Protein AF-A0A427FKW1-F1 (afdb_monomer_lite)

Sequence (69 aa):
MAKMETIDWNEISRRGLLVRINREIMHPLGLAVCRDPETGMSAGAIVSDDGAWVYPDDVIAQPCARGQK

pLDDT: mean 84.6, std 16.81, range [33.78, 97.19]

Structure (mmCIF, N/CA/C/O backbone):
data_AF-A0A427FKW1-F1
#
_entry.id   AF-A0A427FKW1-F1
#
loop_
_atom_site.group_PDB
_atom_site.id
_atom_site.type_symbol
_atom_site.label_atom_id
_atom_site.label_alt_id
_atom_site.label_comp_id
_atom_site.label_asym_id
_atom_site.label_entity_id
_atom_site.label_seq_id
_atom_site.pdbx_PDB_ins_code
_atom_site.Cartn_x
_atom_site.Cartn_y
_atom_site.Cartn_z
_atom_site.occupancy
_atom_site.B_iso_or_equiv
_atom_site.auth_seq_id
_atom_site.auth_comp_id
_atom_site.auth_asym_id
_atom_site.auth_atom_id
_atom_site.pdbx_PDB_model_num
ATOM 1 N N . MET A 1 1 ? 35.448 -3.196 -9.551 1.00 58.50 1 MET A N 1
ATOM 2 C CA . MET A 1 1 ? 34.275 -2.923 -8.692 1.00 58.50 1 MET A CA 1
ATOM 3 C C . MET A 1 1 ? 33.071 -3.577 -9.344 1.00 58.50 1 MET A C 1
ATOM 5 O O . MET A 1 1 ? 32.947 -3.456 -10.557 1.00 58.50 1 MET A O 1
ATOM 9 N N . ALA A 1 2 ? 32.247 -4.317 -8.599 1.00 75.56 2 ALA A N 1
ATOM 10 C CA . ALA A 1 2 ? 31.016 -4.874 -9.160 1.00 75.56 2 ALA A CA 1
ATOM 11 C C . ALA A 1 2 ? 30.074 -3.725 -9.563 1.00 75.56 2 ALA A C 1
ATOM 13 O O . ALA A 1 2 ? 29.946 -2.746 -8.827 1.00 75.56 2 ALA A O 1
ATOM 14 N N . LYS A 1 3 ? 29.458 -3.822 -10.744 1.00 77.25 3 LYS A N 1
ATOM 15 C CA . LYS A 1 3 ? 28.464 -2.852 -11.215 1.00 77.25 3 LYS A CA 1
ATOM 16 C C . LYS A 1 3 ? 27.210 -2.997 -10.351 1.00 77.25 3 LYS A C 1
ATOM 18 O O . LYS A 1 3 ? 26.661 -4.090 -10.277 1.00 77.25 3 LYS A O 1
ATOM 23 N N . MET A 1 4 ? 26.782 -1.919 -9.697 1.00 87.69 4 MET A N 1
ATOM 24 C CA . MET A 1 4 ? 25.509 -1.915 -8.976 1.00 87.69 4 MET A CA 1
ATOM 25 C C . MET A 1 4 ? 24.354 -1.798 -9.969 1.00 87.69 4 MET A C 1
ATOM 27 O O . MET A 1 4 ? 24.393 -0.972 -10.883 1.00 87.69 4 MET A O 1
ATOM 31 N N . GLU A 1 5 ? 23.352 -2.653 -9.797 1.00 91.31 5 GLU A N 1
ATOM 32 C CA . GLU A 1 5 ? 22.093 -2.600 -10.530 1.00 91.31 5 GLU A CA 1
ATOM 33 C C . GLU A 1 5 ? 21.077 -1.788 -9.722 1.00 91.31 5 GLU A C 1
ATOM 35 O O . GLU A 1 5 ? 20.899 -2.018 -8.525 1.00 91.31 5 GLU A O 1
ATOM 40 N N . THR A 1 6 ? 20.416 -0.841 -10.386 1.00 94.25 6 THR A N 1
ATOM 41 C CA . THR A 1 6 ? 19.324 -0.052 -9.810 1.00 94.25 6 THR A CA 1
ATOM 42 C C . THR A 1 6 ? 18.012 -0.542 -10.403 1.00 94.25 6 THR A C 1
ATOM 44 O O . THR A 1 6 ? 17.896 -0.660 -11.620 1.00 94.25 6 THR A O 1
ATOM 47 N N . ILE A 1 7 ? 17.020 -0.778 -9.549 1.00 94.56 7 ILE A N 1
ATOM 48 C CA . ILE A 1 7 ? 15.640 -1.080 -9.940 1.00 94.56 7 ILE A CA 1
ATOM 49 C C . ILE A 1 7 ? 14.717 0.039 -9.465 1.00 94.56 7 ILE A C 1
ATOM 51 O O . ILE A 1 7 ? 15.007 0.711 -8.473 1.00 94.56 7 ILE A O 1
ATOM 55 N N . ASP A 1 8 ? 13.628 0.265 -10.194 1.00 92.88 8 ASP A N 1
ATOM 56 C CA . ASP A 1 8 ? 12.694 1.346 -9.897 1.00 92.88 8 ASP A CA 1
ATOM 57 C C . ASP A 1 8 ? 11.638 0.957 -8.846 1.0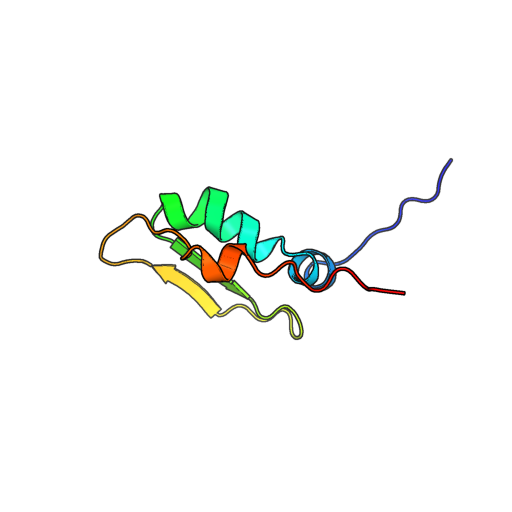0 92.88 8 ASP A C 1
ATOM 59 O O . ASP A 1 8 ? 11.558 -0.179 -8.367 1.00 92.88 8 ASP A O 1
ATOM 63 N N . TRP A 1 9 ? 10.804 1.937 -8.494 1.00 92.31 9 TRP A N 1
ATOM 64 C CA . TRP A 1 9 ? 9.713 1.775 -7.537 1.00 92.31 9 TRP A CA 1
ATOM 65 C C . TRP A 1 9 ? 8.655 0.755 -7.974 1.00 92.31 9 TRP A C 1
ATOM 67 O O . TRP A 1 9 ? 8.034 0.126 -7.115 1.00 92.31 9 TRP A O 1
ATOM 77 N N . ASN A 1 10 ? 8.428 0.575 -9.275 1.00 92.94 10 ASN A N 1
ATOM 78 C CA . ASN A 1 10 ? 7.449 -0.380 -9.797 1.00 92.94 10 ASN A CA 1
ATOM 79 C C . ASN A 1 10 ? 7.969 -1.804 -9.640 1.00 92.94 10 ASN A C 1
ATOM 81 O O . ASN A 1 10 ? 7.249 -2.669 -9.149 1.00 92.94 10 ASN A O 1
ATOM 85 N N . GLU A 1 11 ? 9.241 -2.028 -9.952 1.00 93.88 11 GLU A N 1
ATOM 86 C CA . GLU A 1 11 ? 9.879 -3.328 -9.801 1.00 93.88 11 GLU A CA 1
ATOM 87 C C . GLU A 1 11 ? 9.916 -3.780 -8.336 1.00 93.88 11 GLU A C 1
ATOM 89 O O . GLU A 1 11 ? 9.507 -4.896 -8.015 1.00 93.88 11 GLU A O 1
ATOM 94 N N . ILE A 1 12 ? 10.303 -2.906 -7.403 1.00 94.00 12 ILE A N 1
ATOM 95 C CA . ILE A 1 12 ? 10.245 -3.257 -5.973 1.00 94.00 12 ILE A CA 1
ATOM 96 C C . ILE A 1 12 ? 8.804 -3.418 -5.467 1.00 94.00 12 ILE A C 1
ATOM 98 O O . ILE A 1 12 ? 8.561 -4.248 -4.590 1.00 94.00 12 ILE A O 1
ATOM 102 N N . SER A 1 13 ? 7.829 -2.699 -6.040 1.00 91.62 13 SER A N 1
ATOM 103 C CA . SER A 1 13 ? 6.405 -2.899 -5.726 1.00 91.62 13 SER A CA 1
ATOM 104 C C . SER A 1 13 ? 5.921 -4.279 -6.181 1.00 91.62 13 SER A C 1
ATOM 106 O O . SER A 1 13 ? 5.308 -4.986 -5.383 1.00 91.62 13 SER A O 1
ATOM 108 N N . ARG A 1 14 ? 6.266 -4.707 -7.406 1.00 90.12 14 ARG A N 1
ATOM 109 C CA . ARG A 1 14 ? 5.974 -6.056 -7.934 1.00 90.12 14 ARG A CA 1
ATOM 110 C C . ARG A 1 14 ? 6.590 -7.166 -7.084 1.00 90.12 14 ARG A C 1
ATOM 112 O O . ARG A 1 14 ? 5.972 -8.207 -6.878 1.00 90.12 14 ARG A O 1
ATOM 119 N N . ARG A 1 15 ? 7.774 -6.921 -6.516 1.00 92.81 15 ARG A N 1
ATOM 120 C CA . ARG A 1 15 ? 8.440 -7.832 -5.565 1.00 92.81 15 ARG A CA 1
ATOM 121 C C . ARG A 1 15 ? 7.782 -7.882 -4.178 1.00 92.81 15 ARG A C 1
ATOM 123 O O . ARG A 1 15 ? 8.268 -8.600 -3.309 1.00 92.81 15 ARG A O 1
ATOM 130 N N . GLY A 1 16 ? 6.695 -7.142 -3.957 1.00 90.75 16 GLY A N 1
ATOM 131 C CA . GLY A 1 16 ? 5.908 -7.183 -2.723 1.00 90.75 16 GLY A CA 1
ATOM 132 C C . GLY A 1 16 ? 6.291 -6.131 -1.680 1.00 90.75 16 GLY A C 1
ATOM 133 O O . GLY A 1 16 ? 5.837 -6.227 -0.540 1.00 90.75 16 GLY A O 1
ATOM 134 N N . LEU A 1 17 ? 7.091 -5.113 -2.032 1.00 92.50 17 LEU A N 1
ATOM 135 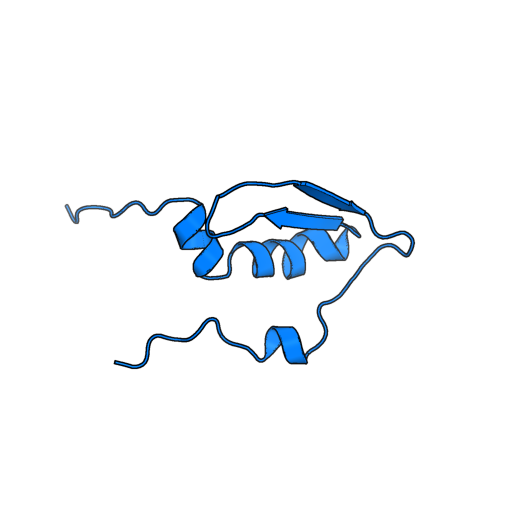C CA . LEU A 1 17 ? 7.479 -4.064 -1.081 1.00 92.50 17 LEU A CA 1
ATOM 136 C C . LEU A 1 17 ? 6.260 -3.366 -0.466 1.00 92.50 17 LEU A C 1
ATOM 138 O O . LEU A 1 17 ? 6.213 -3.179 0.747 1.00 92.50 17 LEU A O 1
ATOM 142 N N . LEU A 1 18 ? 5.268 -3.009 -1.287 1.00 92.31 18 LEU A N 1
ATOM 143 C CA . LEU A 1 18 ? 4.090 -2.276 -0.821 1.00 92.31 18 LEU A CA 1
ATOM 144 C C . LEU A 1 18 ? 3.268 -3.095 0.183 1.00 92.31 18 LEU A C 1
ATOM 146 O O . LEU A 1 18 ? 2.879 -2.575 1.224 1.00 92.31 18 LEU A O 1
ATOM 150 N N . VAL A 1 19 ? 3.080 -4.392 -0.089 1.00 91.12 19 VAL A N 1
ATOM 151 C CA . VAL A 1 19 ? 2.403 -5.328 0.824 1.00 91.12 19 VAL A CA 1
ATOM 152 C C . VAL A 1 19 ? 3.124 -5.368 2.167 1.00 91.12 19 VAL A C 1
ATOM 154 O O . VAL A 1 19 ? 2.490 -5.344 3.220 1.00 91.12 19 VAL A O 1
ATOM 157 N N . ARG A 1 20 ? 4.459 -5.379 2.141 1.00 93.94 20 ARG A N 1
ATOM 158 C CA . ARG A 1 20 ? 5.267 -5.435 3.356 1.00 93.94 20 ARG A CA 1
ATOM 159 C C . ARG A 1 20 ? 5.231 -4.133 4.152 1.00 93.94 20 ARG A C 1
ATOM 161 O O . ARG A 1 20 ? 5.056 -4.194 5.363 1.00 93.94 20 ARG A O 1
ATOM 168 N N . ILE A 1 21 ? 5.315 -2.981 3.484 1.00 95.00 21 ILE A N 1
ATOM 169 C CA . ILE A 1 21 ? 5.136 -1.660 4.110 1.00 95.00 21 ILE A CA 1
ATOM 170 C C . ILE A 1 21 ? 3.761 -1.574 4.769 1.00 95.00 21 ILE A C 1
ATOM 172 O O . ILE A 1 21 ? 3.658 -1.186 5.932 1.00 95.00 21 ILE A O 1
ATOM 176 N N . ASN A 1 22 ? 2.712 -1.977 4.052 1.00 95.19 22 ASN A N 1
ATOM 177 C CA . ASN A 1 22 ? 1.362 -1.950 4.589 1.00 95.19 22 ASN A CA 1
ATOM 178 C C . ASN A 1 22 ? 1.236 -2.859 5.810 1.00 95.19 22 ASN A C 1
ATOM 180 O O . ASN A 1 22 ? 0.833 -2.395 6.869 1.00 95.19 22 ASN A O 1
ATOM 184 N N . ARG A 1 23 ? 1.684 -4.115 5.718 1.00 94.50 23 ARG A N 1
ATOM 185 C CA . ARG A 1 23 ? 1.607 -5.070 6.829 1.00 94.50 23 ARG A CA 1
ATOM 186 C C . ARG A 1 23 ? 2.407 -4.645 8.061 1.00 94.50 23 ARG A C 1
ATOM 188 O O . ARG A 1 23 ? 1.916 -4.794 9.172 1.00 94.50 23 ARG A O 1
ATOM 195 N N . GLU A 1 24 ? 3.649 -4.210 7.876 1.00 95.19 24 GLU A N 1
ATOM 196 C CA . GLU A 1 24 ? 4.600 -4.040 8.983 1.00 95.19 24 GLU A CA 1
ATOM 197 C C . GLU A 1 24 ? 4.586 -2.627 9.574 1.00 95.19 24 GLU A C 1
ATOM 199 O O . GLU A 1 24 ? 4.929 -2.466 10.741 1.00 95.19 24 GLU A O 1
ATOM 204 N N . ILE A 1 25 ? 4.190 -1.614 8.796 1.00 96.19 25 ILE A N 1
ATOM 205 C CA . ILE A 1 25 ? 4.270 -0.206 9.208 1.00 96.19 25 ILE A CA 1
ATOM 206 C C . ILE A 1 25 ? 2.892 0.446 9.206 1.00 96.19 25 ILE A C 1
ATOM 208 O O . ILE A 1 25 ? 2.490 1.018 10.214 1.00 96.19 25 ILE A O 1
ATOM 212 N N . MET A 1 26 ? 2.160 0.377 8.093 1.00 97.19 26 MET A N 1
ATOM 213 C CA . MET A 1 26 ? 0.965 1.210 7.927 1.00 97.19 26 MET A CA 1
ATOM 214 C C . MET A 1 26 ? -0.241 0.659 8.685 1.00 97.19 26 MET A C 1
ATOM 216 O O . MET A 1 26 ? -0.902 1.403 9.405 1.00 97.19 26 MET A O 1
ATOM 220 N N . HIS A 1 27 ? -0.518 -0.639 8.578 1.00 96.62 27 HIS A N 1
ATOM 221 C CA . HIS A 1 27 ? -1.692 -1.221 9.212 1.00 96.62 27 HIS A CA 1
ATOM 222 C C . HIS A 1 27 ? -1.666 -1.159 10.741 1.00 96.62 27 HIS A C 1
ATOM 224 O O . HIS A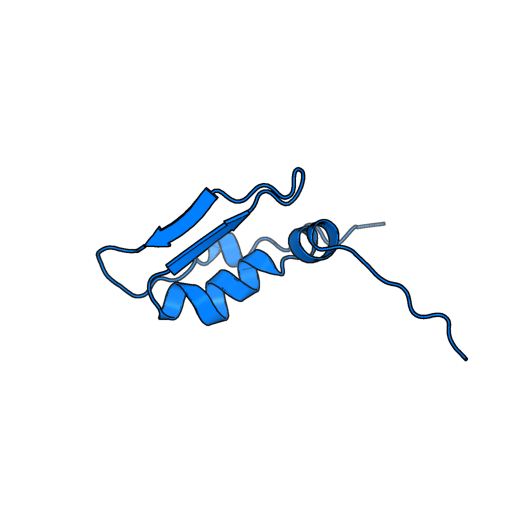 1 27 ? -2.722 -0.889 11.306 1.00 96.62 27 HIS A O 1
ATOM 230 N N . PRO A 1 28 ? -0.518 -1.307 11.437 1.00 96.56 28 PRO A N 1
ATOM 231 C CA . PRO A 1 28 ? -0.437 -1.014 12.869 1.00 96.56 28 PRO A CA 1
ATOM 232 C C . PRO A 1 28 ? -0.858 0.415 13.245 1.00 96.56 28 PRO A C 1
ATOM 234 O O . PRO A 1 28 ? -1.293 0.648 14.368 1.00 96.56 28 PRO A O 1
ATOM 237 N N . LEU A 1 29 ? -0.749 1.364 12.312 1.00 97.00 29 LEU A N 1
ATOM 238 C CA . LEU A 1 29 ? -1.174 2.757 12.474 1.00 97.00 29 LEU A CA 1
ATOM 239 C C . LEU A 1 29 ? -2.617 3.002 11.998 1.00 97.00 29 LEU A C 1
ATOM 241 O O . LEU A 1 29 ? -3.078 4.139 12.032 1.00 97.00 29 LEU A O 1
ATOM 245 N N . GLY A 1 30 ? -3.319 1.968 11.522 1.00 96.75 30 GLY A N 1
ATOM 246 C CA . GLY A 1 30 ? -4.642 2.092 10.904 1.00 96.75 30 GLY A CA 1
ATOM 247 C C . GLY A 1 30 ? -4.624 2.747 9.523 1.00 96.75 30 GLY A C 1
ATOM 248 O O . GLY A 1 30 ? -5.612 3.351 9.114 1.00 96.75 30 GLY A O 1
ATOM 249 N N . LEU A 1 31 ? -3.504 2.651 8.803 1.00 96.94 31 LEU A N 1
ATOM 250 C CA . LEU A 1 31 ? -3.324 3.221 7.468 1.00 96.94 31 LEU A CA 1
ATOM 251 C C . LEU A 1 31 ? -3.029 2.124 6.440 1.00 96.94 31 LEU A C 1
ATOM 253 O O . LEU A 1 31 ? -2.403 1.121 6.767 1.00 96.94 31 LEU A O 1
ATOM 257 N N . ALA A 1 32 ? -3.391 2.335 5.175 1.00 95.56 32 ALA A N 1
ATOM 258 C CA . ALA A 1 32 ? -2.991 1.457 4.072 1.00 95.56 32 ALA A CA 1
ATOM 259 C C . ALA A 1 32 ? -2.671 2.263 2.809 1.00 95.56 32 ALA A C 1
ATOM 261 O O . ALA A 1 32 ? -3.550 2.888 2.217 1.00 95.56 32 ALA A O 1
ATOM 262 N N . VAL A 1 33 ? -1.413 2.250 2.367 1.00 94.50 33 VAL A N 1
ATOM 263 C CA . VAL A 1 33 ? -0.986 2.952 1.149 1.00 94.50 33 VAL A CA 1
ATOM 264 C C . VAL A 1 33 ?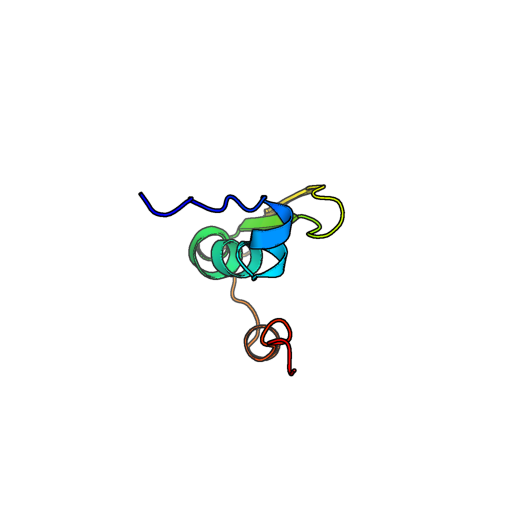 -1.431 2.175 -0.079 1.00 94.50 33 VAL A C 1
ATOM 266 O O . VAL A 1 33 ? -1.171 0.977 -0.205 1.00 94.50 33 VAL A O 1
ATOM 269 N N . CYS A 1 34 ? -2.056 2.882 -1.015 1.00 91.38 34 CYS A N 1
ATOM 270 C CA . CYS A 1 34 ? -2.514 2.331 -2.279 1.00 91.38 34 CYS A CA 1
ATOM 271 C C . CYS A 1 34 ? -1.622 2.824 -3.414 1.00 91.38 34 CYS A C 1
ATOM 273 O O . CYS A 1 34 ? -1.503 4.030 -3.643 1.00 91.38 34 CYS A O 1
ATOM 275 N N . ARG A 1 35 ? -1.010 1.896 -4.146 1.00 90.62 35 ARG A N 1
ATOM 276 C CA . ARG A 1 35 ? -0.221 2.188 -5.341 1.00 90.62 35 ARG A CA 1
ATOM 277 C C . ARG A 1 35 ? -0.408 1.072 -6.355 1.00 90.62 35 ARG A C 1
ATOM 279 O O . ARG A 1 35 ? -0.295 -0.098 -6.005 1.00 90.62 35 ARG A O 1
ATOM 286 N N . ASP A 1 36 ? -0.654 1.448 -7.599 1.00 88.81 36 ASP A N 1
ATOM 287 C CA . ASP A 1 36 ? -0.673 0.528 -8.727 1.00 88.81 36 ASP A CA 1
ATOM 288 C C . ASP A 1 36 ? 0.781 0.187 -9.127 1.00 88.81 36 ASP A C 1
ATOM 290 O O . ASP A 1 36 ? 1.544 1.096 -9.473 1.00 88.81 36 ASP A O 1
ATOM 294 N N . PRO A 1 37 ? 1.210 -1.087 -9.053 1.00 85.94 37 PRO A N 1
ATOM 295 C CA . PRO A 1 37 ? 2.570 -1.487 -9.412 1.00 85.94 37 PRO A CA 1
ATOM 296 C C . PRO A 1 37 ? 2.863 -1.393 -10.918 1.00 85.94 37 PRO A C 1
ATOM 298 O O . PRO A 1 37 ? 4.035 -1.340 -11.288 1.00 85.94 37 PRO A O 1
ATOM 301 N N . GLU A 1 38 ? 1.842 -1.347 -11.777 1.00 88.06 38 GLU A N 1
ATOM 302 C CA . GLU A 1 38 ? 1.993 -1.252 -13.232 1.00 88.06 38 GLU A CA 1
ATOM 303 C C . GLU A 1 38 ? 2.142 0.200 -13.688 1.00 88.06 38 GLU A C 1
ATOM 305 O O . GLU A 1 38 ? 3.064 0.533 -14.434 1.00 88.06 38 GLU A O 1
ATOM 310 N N . THR A 1 39 ? 1.271 1.087 -13.200 1.00 90.75 39 THR A N 1
ATOM 311 C CA . THR A 1 39 ? 1.259 2.504 -13.609 1.00 90.75 39 THR A CA 1
ATOM 312 C C . THR A 1 39 ? 2.055 3.412 -12.676 1.00 90.75 39 THR A C 1
ATOM 314 O O . THR A 1 39 ? 2.438 4.520 -13.049 1.00 90.75 39 THR A O 1
ATOM 317 N N . GLY A 1 40 ? 2.318 2.963 -11.449 1.00 89.06 40 GLY A N 1
ATOM 318 C CA . GLY A 1 40 ? 2.963 3.745 -10.400 1.00 89.06 40 GLY A CA 1
ATOM 319 C C . GLY A 1 40 ? 2.069 4.805 -9.752 1.00 89.06 40 GLY A C 1
ATOM 320 O O . GLY A 1 40 ? 2.537 5.500 -8.843 1.00 89.06 40 GLY A O 1
ATOM 321 N N . MET A 1 41 ? 0.810 4.927 -10.185 1.00 93.62 41 MET A N 1
ATOM 322 C CA . MET A 1 41 ? -0.156 5.870 -9.627 1.00 93.62 41 MET A CA 1
ATOM 323 C C . MET A 1 41 ? -0.543 5.483 -8.201 1.00 93.62 41 MET A C 1
ATOM 325 O O . MET A 1 41 ? -0.688 4.305 -7.876 1.00 93.62 41 MET A O 1
ATOM 329 N N . SER A 1 42 ? -0.738 6.487 -7.348 1.00 92.44 42 SER A N 1
ATOM 330 C CA . SER A 1 42 ? -1.170 6.298 -5.965 1.00 92.44 42 SER A CA 1
ATOM 331 C C . SER A 1 42 ? -2.360 7.190 -5.657 1.00 92.44 42 SER A C 1
ATOM 333 O O . SER A 1 42 ? -2.319 8.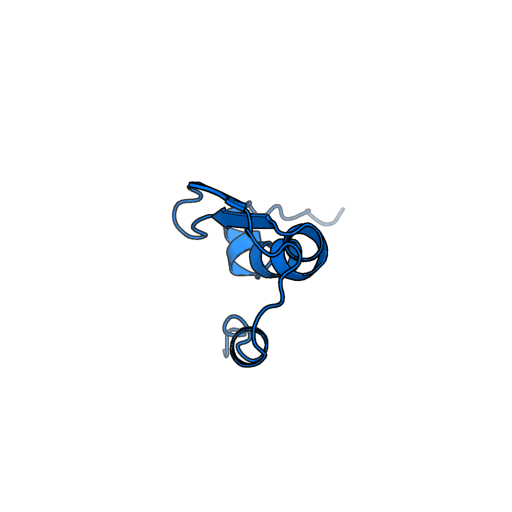393 -5.900 1.00 92.44 42 SER A O 1
ATOM 335 N N . ALA A 1 43 ? -3.402 6.591 -5.084 1.00 90.19 43 ALA A N 1
ATOM 336 C CA . ALA A 1 43 ? -4.556 7.318 -4.561 1.00 90.19 43 ALA A CA 1
ATOM 337 C C . ALA A 1 43 ? -4.304 7.892 -3.150 1.00 90.19 43 ALA A C 1
ATOM 339 O O . ALA A 1 43 ? -5.213 8.450 -2.543 1.00 90.19 43 ALA A O 1
ATOM 340 N N . GLY A 1 44 ? -3.087 7.746 -2.612 1.00 93.38 44 GLY A N 1
ATOM 341 C CA . GLY A 1 44 ? -2.753 8.065 -1.227 1.00 93.38 44 GLY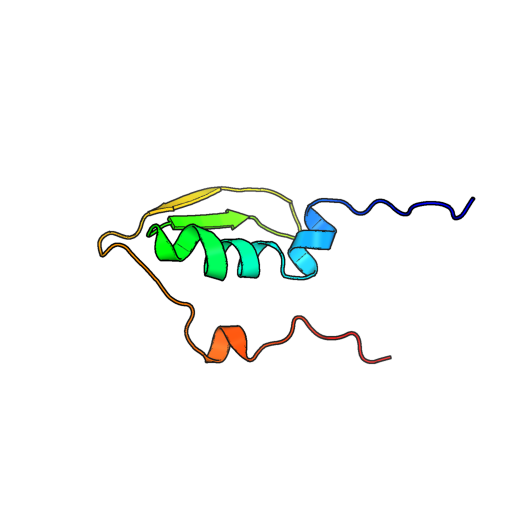 A CA 1
ATOM 342 C C . GLY A 1 44 ? -2.921 6.862 -0.296 1.00 93.38 44 GLY A C 1
ATOM 343 O O . GLY A 1 44 ? -2.659 5.721 -0.687 1.00 93.38 44 GLY A O 1
ATOM 344 N N . ALA A 1 45 ? -3.318 7.124 0.950 1.00 95.31 45 ALA A N 1
ATOM 345 C CA . ALA A 1 45 ? -3.549 6.102 1.965 1.00 95.31 45 ALA A CA 1
ATOM 346 C C . ALA A 1 45 ? -5.020 6.061 2.386 1.00 95.31 45 ALA A C 1
ATOM 348 O O . ALA A 1 45 ? -5.655 7.100 2.552 1.00 95.31 45 ALA A O 1
ATOM 349 N N . ILE A 1 46 ? -5.531 4.852 2.583 1.00 94.69 46 ILE A N 1
ATOM 350 C CA . ILE A 1 46 ? -6.818 4.606 3.226 1.00 94.69 46 ILE A CA 1
ATOM 351 C C . ILE A 1 46 ? -6.604 4.695 4.737 1.00 94.69 46 ILE A C 1
ATOM 353 O O . ILE A 1 46 ? -5.579 4.233 5.243 1.00 94.69 46 ILE A O 1
ATOM 357 N N . VAL A 1 47 ? -7.566 5.289 5.437 1.00 96.31 47 VAL A N 1
ATOM 358 C CA . VAL A 1 47 ? -7.592 5.388 6.898 1.00 96.31 47 VAL A CA 1
ATOM 359 C C . VAL A 1 47 ? -8.682 4.456 7.411 1.00 96.31 47 VAL A C 1
ATOM 361 O O . VAL A 1 47 ? -9.792 4.464 6.889 1.00 96.31 47 VAL A O 1
ATOM 364 N N . SER A 1 48 ? -8.342 3.633 8.394 1.00 95.69 48 SER A N 1
ATOM 365 C CA . SER A 1 48 ? -9.270 2.728 9.062 1.00 95.69 48 SER A CA 1
ATOM 366 C C . SER A 1 48 ? -10.047 3.467 10.150 1.00 95.69 48 SER A C 1
ATOM 368 O O . SER A 1 48 ? -9.441 4.149 10.978 1.00 95.69 48 SER A O 1
ATOM 370 N N . ASP A 1 49 ? -11.367 3.283 10.185 1.00 94.62 49 ASP A N 1
ATOM 371 C CA . ASP A 1 49 ? -12.232 3.848 11.229 1.00 94.62 49 ASP A CA 1
ATOM 372 C C . ASP A 1 49 ? -12.031 3.151 12.589 1.00 94.62 49 ASP A C 1
ATOM 374 O O . ASP A 1 49 ? -12.174 3.774 13.641 1.00 94.62 49 ASP A O 1
ATOM 378 N N . ASP A 1 50 ? -11.623 1.878 12.567 1.00 93.50 50 ASP A N 1
ATOM 379 C CA . ASP A 1 50 ? -11.435 1.031 13.754 1.00 93.50 50 ASP A CA 1
ATOM 380 C C . ASP A 1 50 ? -9.965 0.961 14.218 1.00 93.50 50 ASP A C 1
ATOM 382 O O . ASP A 1 50 ? -9.613 0.225 15.144 1.00 93.50 50 ASP A O 1
ATOM 386 N N . GLY A 1 51 ? -9.075 1.730 13.581 1.00 93.56 51 GLY A N 1
ATOM 387 C CA . GLY A 1 51 ? -7.647 1.739 13.887 1.00 93.56 51 GLY A CA 1
ATOM 388 C C . GLY A 1 51 ? -6.897 0.577 13.234 1.00 93.56 51 GLY A C 1
ATOM 389 O O . GLY A 1 51 ? -6.992 0.375 12.025 1.00 93.56 51 GLY A O 1
ATOM 390 N N . ALA A 1 52 ? -6.078 -0.143 14.002 1.00 95.12 52 ALA A N 1
ATOM 391 C CA . ALA A 1 52 ? -5.121 -1.098 13.446 1.00 95.12 52 ALA A CA 1
ATOM 392 C C . ALA A 1 52 ? -5.774 -2.221 12.615 1.00 95.12 52 ALA A C 1
ATOM 394 O O . ALA A 1 52 ? -6.857 -2.704 12.937 1.00 95.12 52 ALA A O 1
ATOM 395 N N . TRP A 1 53 ? -5.079 -2.673 11.568 1.00 93.00 53 TRP A N 1
ATOM 396 C CA . TRP A 1 53 ? -5.574 -3.695 10.638 1.00 93.00 53 TRP A CA 1
ATOM 397 C C . TRP A 1 53 ? -4.544 -4.810 10.386 1.00 93.00 53 TRP A C 1
ATOM 399 O O . TRP A 1 53 ? -3.350 -4.644 10.638 1.00 93.00 53 TRP A O 1
ATOM 409 N N . VAL A 1 54 ? -4.985 -5.970 9.892 1.00 90.69 54 VAL A N 1
ATOM 410 C CA . VAL A 1 54 ? -4.115 -7.109 9.547 1.00 90.69 54 VAL A CA 1
ATOM 411 C C . VAL A 1 54 ? -4.638 -7.781 8.277 1.00 90.69 54 VAL A C 1
ATOM 413 O O . VAL A 1 54 ? -5.841 -8.005 8.152 1.00 90.69 54 VAL A O 1
ATOM 416 N N . TYR A 1 55 ? -3.736 -8.113 7.342 1.00 85.50 55 TYR A N 1
ATOM 417 C CA . TYR A 1 55 ? -4.107 -8.899 6.159 1.00 85.50 55 TYR A CA 1
ATOM 418 C C . TYR A 1 55 ? -4.657 -10.262 6.590 1.00 85.50 55 TYR A C 1
ATOM 420 O O . TYR A 1 55 ? -4.045 -10.896 7.450 1.00 85.50 55 TYR A O 1
ATOM 428 N N . PRO A 1 56 ? -5.745 -10.747 5.976 1.00 85.00 56 PRO A N 1
ATOM 429 C CA . PRO A 1 56 ? -6.177 -12.115 6.198 1.00 85.00 56 PRO A CA 1
ATOM 430 C C . PRO A 1 56 ? -5.137 -13.109 5.644 1.00 85.00 56 PRO A C 1
ATOM 432 O O . PRO A 1 56 ? -4.358 -12.795 4.737 1.00 85.00 56 PRO A O 1
ATOM 435 N N . ASP A 1 57 ? -5.074 -14.300 6.247 1.00 80.12 57 ASP A N 1
ATOM 436 C CA . ASP A 1 57 ? -3.994 -15.276 6.024 1.00 80.12 57 ASP A CA 1
ATOM 437 C C . ASP A 1 57 ? -3.890 -15.760 4.567 1.00 80.12 57 ASP A C 1
ATOM 439 O O . ASP A 1 57 ? -2.806 -16.099 4.085 1.00 80.12 57 ASP A O 1
ATOM 443 N N . ASP A 1 58 ? -5.000 -15.747 3.835 1.00 75.44 58 ASP A N 1
ATOM 444 C CA . ASP A 1 58 ? -5.092 -16.109 2.421 1.00 75.44 58 ASP A CA 1
ATOM 445 C C . ASP A 1 58 ? -4.348 -15.128 1.500 1.00 75.44 58 ASP A C 1
ATOM 447 O O . ASP A 1 58 ? -3.786 -15.540 0.484 1.00 75.44 58 ASP A O 1
ATOM 451 N N . VAL A 1 59 ? -4.251 -13.853 1.889 1.00 71.12 59 VAL A N 1
ATOM 452 C CA . VAL A 1 59 ? -3.459 -12.835 1.178 1.00 71.12 59 VAL A CA 1
ATOM 453 C C . VAL A 1 59 ? -1.962 -13.027 1.425 1.00 71.12 59 VAL A C 1
ATOM 455 O O . VAL A 1 59 ? -1.140 -12.777 0.544 1.00 71.12 59 VAL A O 1
ATOM 458 N N . ILE A 1 60 ? -1.587 -13.512 2.610 1.00 64.94 60 ILE A N 1
ATOM 459 C CA . ILE A 1 60 ? -0.190 -13.788 2.976 1.00 64.94 60 ILE A CA 1
ATOM 460 C C . ILE A 1 60 ? 0.309 -15.068 2.285 1.00 64.94 60 ILE A C 1
ATOM 462 O O . ILE A 1 60 ? 1.488 -15.174 1.937 1.00 64.94 60 ILE A O 1
ATOM 466 N N . ALA A 1 61 ? -0.587 -16.032 2.059 1.00 55.44 61 ALA A N 1
ATOM 467 C CA . ALA A 1 61 ? -0.276 -17.330 1.470 1.00 55.44 61 ALA A CA 1
ATOM 468 C C . ALA A 1 61 ? -0.012 -17.294 -0.044 1.00 55.44 61 ALA A C 1
ATOM 470 O O . ALA A 1 61 ? 0.427 -18.306 -0.594 1.00 55.44 61 ALA A O 1
ATOM 471 N N . GLN A 1 62 ? -0.236 -16.164 -0.723 1.00 48.94 62 GLN A N 1
ATOM 472 C CA . GLN A 1 62 ? 0.101 -16.023 -2.134 1.00 48.94 62 GLN A CA 1
ATOM 473 C C . GLN A 1 62 ? 1.505 -15.412 -2.283 1.00 48.94 62 GLN A C 1
ATOM 475 O O . GLN A 1 62 ? 1.663 -14.192 -2.223 1.00 48.94 62 GLN A O 1
ATOM 480 N N . PRO A 1 63 ? 2.563 -16.220 -2.494 1.00 48.62 63 PRO A N 1
ATOM 481 C CA . PRO A 1 63 ? 3.824 -15.665 -2.950 1.00 48.62 63 PRO A CA 1
ATOM 482 C C . PRO A 1 63 ? 3.565 -15.022 -4.315 1.00 48.62 63 PRO A C 1
ATOM 484 O O . PRO A 1 63 ? 3.074 -15.707 -5.216 1.00 48.62 63 PRO A O 1
ATOM 487 N N . CYS A 1 64 ? 3.909 -13.737 -4.484 1.00 47.47 64 CYS A N 1
ATOM 488 C CA . CYS A 1 64 ? 4.091 -13.142 -5.811 1.00 47.47 64 CYS A CA 1
ATOM 489 C C . CYS A 1 64 ? 4.862 -14.171 -6.636 1.00 47.47 64 CYS A C 1
ATOM 491 O O . CYS A 1 64 ? 5.956 -14.553 -6.212 1.00 47.47 64 CYS A O 1
ATOM 493 N N . ALA A 1 65 ? 4.236 -14.705 -7.690 1.00 46.50 65 ALA A N 1
ATOM 494 C CA . ALA A 1 65 ? 4.660 -15.920 -8.373 1.00 46.50 65 ALA A CA 1
ATOM 495 C C . ALA A 1 65 ? 6.184 -15.949 -8.509 1.00 46.50 65 ALA A C 1
ATOM 497 O O . ALA A 1 65 ? 6.775 -15.208 -9.295 1.00 46.50 65 ALA A O 1
ATOM 498 N N . ARG A 1 66 ? 6.826 -16.781 -7.679 1.00 44.75 66 ARG A N 1
ATOM 499 C CA . ARG A 1 66 ? 8.244 -17.089 -7.804 1.00 44.75 66 ARG A CA 1
ATOM 500 C C . ARG A 1 66 ? 8.353 -17.666 -9.205 1.00 44.75 66 ARG A C 1
ATOM 502 O O . ARG A 1 66 ? 7.772 -18.723 -9.439 1.00 44.75 66 ARG A O 1
ATOM 509 N N . GLY A 1 67 ? 8.963 -16.924 -10.130 1.00 43.94 67 GLY A N 1
ATOM 510 C CA . GLY A 1 67 ? 9.110 -17.340 -11.517 1.00 43.94 67 GLY A CA 1
ATOM 511 C C . GLY A 1 67 ? 9.648 -18.762 -11.548 1.00 43.94 67 GLY A C 1
ATOM 512 O O . GLY A 1 67 ? 10.817 -18.994 -11.263 1.00 43.94 67 GLY A O 1
ATOM 513 N N . GLN A 1 68 ? 8.765 -19.721 -11.816 1.00 41.81 68 GLN A N 1
ATOM 514 C CA . GLN A 1 68 ? 9.149 -21.069 -12.172 1.00 41.81 68 GLN A CA 1
ATOM 515 C C . GLN A 1 68 ? 9.585 -20.993 -13.627 1.00 41.81 68 GLN A C 1
ATOM 517 O O . GLN A 1 68 ? 8.732 -21.011 -14.511 1.00 41.81 68 GLN A O 1
ATOM 522 N N . LYS A 1 69 ? 10.890 -20.855 -13.851 1.00 33.78 69 LYS A N 1
ATOM 523 C CA . LYS A 1 69 ? 11.653 -21.491 -14.929 1.00 33.78 69 LYS A CA 1
ATOM 524 C C . LYS A 1 69 ? 13.124 -21.504 -14.535 1.00 33.78 69 LYS A C 1
ATOM 526 O O . LYS A 1 69 ? 13.616 -20.442 -14.102 1.00 33.78 69 LYS A O 1
#

Radius of gyration: 14.52 Å; chains: 1; bounding box: 46×30×29 Å

Secondary structure (DSSP, 8-state):
-PPPP---HHHHHHTTHHHHHIIIIIGGGTEEEEE-TTT--EEEEEE-TTS-----HHHHT--S-----

Foldseek 3Di:
DDDDDDDDPLVVVLQVPQVCCQAPPAQQQQKHWDADSVPRDTPGIDGHPVGHDHDDVVVVPDRSPPDDD